Protein AF-A0A9E5UQQ2-F1 (afdb_monomer_lite)

Foldseek 3Di:
DDWDWDWADDDFQWIWIATNVRPDIAIEWDDVVVGTDPPHHDVVVVVVVVVVVVVVVVVVVVCVVPPPD

Structure (mmCIF, N/CA/C/O backbone):
data_AF-A0A9E5UQQ2-F1
#
_entry.id   AF-A0A9E5UQQ2-F1
#
loop_
_atom_site.group_PDB
_atom_site.id
_atom_site.type_symbol
_atom_site.label_atom_id
_atom_site.lab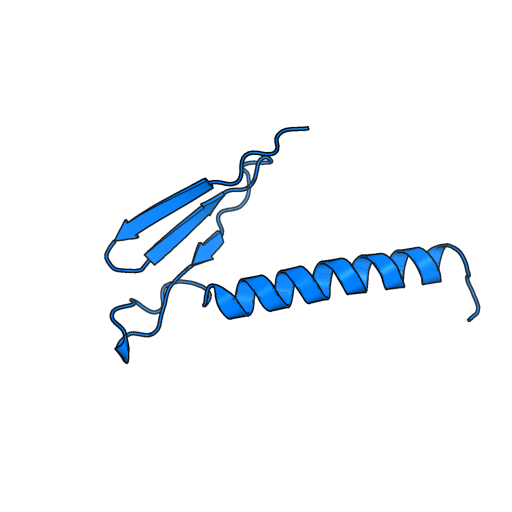el_alt_id
_atom_site.label_comp_id
_atom_site.label_asym_id
_atom_site.label_entity_id
_atom_site.label_seq_id
_atom_site.pdbx_PDB_ins_code
_atom_site.Cartn_x
_atom_site.Cartn_y
_atom_site.Cartn_z
_atom_site.occupancy
_atom_site.B_iso_or_equiv
_atom_site.auth_seq_id
_atom_site.auth_comp_id
_atom_site.auth_asym_id
_atom_site.auth_atom_id
_atom_site.pdbx_PDB_model_num
ATOM 1 N N . MET A 1 1 ? 12.951 16.237 1.651 1.00 44.84 1 MET A N 1
ATOM 2 C CA . MET A 1 1 ? 11.649 15.899 1.041 1.00 44.84 1 MET A CA 1
ATOM 3 C C . MET A 1 1 ? 10.901 15.034 2.034 1.00 44.84 1 MET A C 1
ATOM 5 O O . MET A 1 1 ? 11.303 13.900 2.233 1.00 44.84 1 MET A O 1
ATOM 9 N N . ALA A 1 2 ? 9.912 15.589 2.733 1.00 54.31 2 ALA A N 1
ATOM 10 C CA . ALA A 1 2 ? 8.991 14.797 3.542 1.00 54.31 2 ALA A CA 1
ATOM 11 C C . ALA A 1 2 ? 7.683 14.703 2.751 1.00 54.31 2 ALA A C 1
ATOM 13 O O . ALA A 1 2 ? 6.861 15.616 2.794 1.00 54.31 2 ALA A O 1
ATOM 14 N N . GLU A 1 3 ? 7.546 13.651 1.946 1.00 74.56 3 GLU A N 1
ATOM 15 C CA . GLU A 1 3 ? 6.256 13.289 1.363 1.00 74.56 3 GLU A CA 1
ATOM 16 C C . GLU A 1 3 ? 5.392 12.663 2.461 1.00 74.56 3 GLU A C 1
ATOM 18 O O . GLU A 1 3 ? 5.789 11.681 3.086 1.00 74.56 3 GLU A O 1
ATOM 23 N N . HIS A 1 4 ? 4.222 13.246 2.721 1.00 82.88 4 HIS A N 1
ATOM 24 C CA . HIS A 1 4 ? 3.280 12.722 3.704 1.00 82.88 4 HIS A CA 1
ATOM 25 C C . HIS A 1 4 ? 2.303 11.758 3.037 1.00 82.88 4 HIS A C 1
ATOM 27 O O . HIS A 1 4 ? 1.359 12.174 2.369 1.00 82.88 4 HIS A O 1
ATOM 33 N N . VAL A 1 5 ? 2.505 10.464 3.263 1.00 90.88 5 VAL A N 1
ATOM 34 C CA . VAL A 1 5 ? 1.492 9.448 2.973 1.00 90.88 5 VAL A CA 1
ATOM 35 C C . VAL A 1 5 ? 0.606 9.302 4.205 1.00 90.88 5 VAL A C 1
ATOM 37 O O . VAL A 1 5 ? 1.107 9.162 5.323 1.00 90.88 5 VAL A O 1
ATOM 40 N N . LYS A 1 6 ? -0.712 9.338 4.012 1.00 92.25 6 LYS A N 1
ATOM 41 C CA . LYS A 1 6 ? -1.689 9.149 5.088 1.00 92.25 6 LYS A CA 1
ATOM 42 C C . LYS A 1 6 ? -2.582 7.967 4.754 1.00 92.25 6 LYS A C 1
ATOM 44 O O . LYS A 1 6 ? -2.971 7.787 3.607 1.00 92.25 6 LYS A O 1
ATOM 49 N N . VAL A 1 7 ? -2.939 7.199 5.774 1.00 95.06 7 VAL A N 1
ATOM 50 C CA . VAL A 1 7 ? -3.966 6.161 5.699 1.00 95.06 7 VAL A CA 1
ATOM 51 C C . VAL A 1 7 ? -5.015 6.490 6.755 1.00 95.06 7 VAL A C 1
ATOM 53 O O . VAL A 1 7 ? -4.671 6.759 7.906 1.00 95.06 7 VAL A O 1
ATOM 56 N N . THR A 1 8 ? -6.284 6.533 6.358 1.00 96.06 8 THR A N 1
ATOM 57 C CA . THR A 1 8 ? -7.402 6.909 7.233 1.00 96.06 8 THR A CA 1
ATOM 58 C C . THR A 1 8 ? -8.405 5.769 7.287 1.00 96.06 8 THR A C 1
ATOM 60 O O . THR A 1 8 ? -8.915 5.360 6.243 1.00 96.06 8 THR A O 1
ATOM 63 N N . LEU A 1 9 ? -8.690 5.269 8.490 1.00 96.69 9 LEU A N 1
ATOM 64 C CA . LEU A 1 9 ? -9.770 4.309 8.717 1.00 96.69 9 LEU A CA 1
ATOM 65 C C . LEU A 1 9 ? -11.108 4.953 8.351 1.00 96.69 9 LEU A C 1
ATOM 67 O O . LEU A 1 9 ? -11.371 6.082 8.763 1.00 96.69 9 LEU A O 1
ATOM 71 N N . GLN A 1 10 ? -11.928 4.232 7.596 1.00 96.12 10 GLN A N 1
ATOM 72 C CA . GLN A 1 10 ? -13.307 4.622 7.320 1.00 96.12 10 GLN A CA 1
ATOM 73 C C . GLN A 1 10 ? -14.249 3.867 8.257 1.00 96.12 10 GLN A C 1
ATOM 75 O O . GLN A 1 10 ? -14.895 4.480 9.100 1.00 96.12 10 GLN A O 1
ATOM 80 N N . ASP A 1 11 ? -14.272 2.538 8.142 1.00 94.31 11 ASP A N 1
ATOM 81 C CA . ASP A 1 11 ? -15.099 1.645 8.953 1.00 94.31 11 ASP A CA 1
ATOM 82 C C . ASP A 1 11 ? -14.554 0.206 8.895 1.00 94.31 11 ASP A C 1
ATOM 84 O O . ASP A 1 11 ? -13.951 -0.191 7.898 1.00 94.31 11 ASP A O 1
ATOM 88 N N . GLY A 1 12 ? -14.745 -0.586 9.952 1.00 92.94 12 GLY A N 1
ATOM 89 C CA . GLY A 1 12 ? -14.235 -1.962 10.036 1.00 92.94 12 GLY A CA 1
ATOM 90 C C . GLY A 1 12 ? -12.733 -2.074 9.729 1.00 92.94 12 GLY A C 1
ATOM 91 O O . GLY A 1 12 ? -11.903 -1.549 10.470 1.00 92.94 12 GLY A O 1
ATOM 92 N N . MET A 1 13 ? -12.386 -2.765 8.637 1.00 95.69 13 MET A N 1
ATOM 93 C CA . MET A 1 13 ? -11.021 -2.834 8.087 1.00 95.69 13 MET A CA 1
ATOM 94 C C . MET A 1 13 ? -10.856 -2.108 6.746 1.00 95.69 13 MET A C 1
ATOM 96 O O . MET A 1 13 ? -9.848 -2.289 6.060 1.00 95.69 13 MET A O 1
ATOM 100 N N . HIS A 1 14 ? -11.815 -1.259 6.387 1.00 97.12 14 HIS A N 1
ATOM 101 C CA . HIS A 1 14 ? -11.742 -0.421 5.206 1.00 97.12 14 HIS A CA 1
ATOM 102 C C . HIS A 1 14 ? -10.976 0.872 5.514 1.00 97.12 14 HIS A C 1
ATOM 104 O O . HIS A 1 14 ? -11.382 1.693 6.344 1.00 97.12 14 HIS A O 1
ATOM 110 N N . PHE A 1 15 ? -9.861 1.072 4.819 1.00 97.50 15 PHE A N 1
ATOM 111 C CA . PHE A 1 15 ? -9.019 2.259 4.913 1.00 97.50 15 PHE A CA 1
ATOM 112 C C . PHE A 1 15 ? -8.953 2.982 3.570 1.00 97.50 15 PHE A C 1
ATOM 114 O O . PHE A 1 15 ? -9.081 2.382 2.507 1.00 97.50 15 PHE A O 1
ATOM 121 N N . VAL A 1 16 ? -8.662 4.279 3.612 1.00 96.88 16 VAL A N 1
ATOM 122 C CA . VAL A 1 16 ? -8.352 5.080 2.425 1.00 96.88 16 VAL A CA 1
ATOM 123 C C . VAL A 1 16 ? -6.971 5.700 2.587 1.00 96.88 16 VAL A C 1
ATOM 125 O O . VAL A 1 16 ? -6.713 6.440 3.542 1.00 96.88 16 VAL A O 1
ATOM 128 N N . GLY A 1 17 ? -6.079 5.371 1.656 1.00 94.94 17 GLY A N 1
ATOM 129 C CA . GLY A 1 17 ? -4.770 5.987 1.500 1.00 94.94 17 GLY A CA 1
ATOM 130 C C . GLY A 1 17 ? -4.834 7.255 0.649 1.00 94.94 17 GLY A C 1
ATOM 131 O O . GLY A 1 17 ? -5.576 7.309 -0.330 1.00 94.94 17 GLY A O 1
ATOM 132 N N . THR A 1 18 ? -4.033 8.257 1.002 1.00 92.62 18 THR A N 1
ATOM 133 C CA . THR A 1 18 ? -3.834 9.483 0.216 1.00 92.62 18 THR A CA 1
ATOM 134 C C . THR A 1 18 ? -2.345 9.765 0.061 1.00 92.62 18 THR A C 1
ATOM 136 O O . THR A 1 18 ? -1.589 9.666 1.036 1.00 92.62 18 THR A O 1
ATOM 139 N N . THR A 1 19 ? -1.933 10.146 -1.146 1.00 89.69 19 THR A N 1
ATOM 140 C CA . THR A 1 19 ? -0.561 10.563 -1.461 1.00 89.69 19 THR A CA 1
ATOM 141 C C . THR A 1 19 ? -0.440 12.095 -1.475 1.00 89.69 19 THR A C 1
ATOM 143 O O . THR A 1 19 ? -1.456 12.791 -1.472 1.00 89.69 19 THR A O 1
ATOM 146 N N . PRO A 1 20 ? 0.781 12.654 -1.490 1.00 83.44 20 PRO A N 1
ATOM 147 C CA . PRO A 1 20 ? 1.014 14.101 -1.394 1.00 83.44 20 PRO A CA 1
ATOM 148 C C . PRO A 1 20 ? 0.417 14.954 -2.512 1.00 83.44 20 PRO A C 1
ATOM 150 O O . PRO A 1 20 ? 0.125 16.123 -2.278 1.00 83.44 20 PRO A O 1
ATOM 153 N N . SER A 1 21 ? 0.203 14.390 -3.703 1.00 73.50 21 SER A N 1
ATOM 154 C CA . SER A 1 21 ? -0.529 15.063 -4.782 1.00 73.50 21 SER A CA 1
ATOM 155 C C . SER A 1 21 ? -2.028 15.191 -4.494 1.00 73.50 21 SER A C 1
ATOM 157 O O . SER A 1 21 ? -2.684 16.001 -5.128 1.00 73.50 21 SER A O 1
ATOM 159 N N . GLY A 1 22 ? -2.573 14.447 -3.523 1.00 66.75 22 GLY A N 1
ATOM 160 C CA . GLY A 1 22 ? -3.933 14.611 -2.993 1.00 66.75 22 GLY A CA 1
ATOM 161 C C . GLY A 1 22 ? -5.075 14.205 -3.931 1.00 66.75 22 GLY A C 1
ATOM 162 O O . GLY A 1 22 ? -6.182 13.969 -3.457 1.00 66.75 22 GLY A O 1
ATOM 163 N N . ASP A 1 23 ? -4.810 14.072 -5.229 1.00 79.44 23 ASP A N 1
ATOM 164 C CA . ASP A 1 23 ? -5.837 13.866 -6.256 1.00 79.44 23 ASP A CA 1
ATOM 165 C C . ASP A 1 23 ? -6.394 12.431 -6.308 1.00 79.44 23 ASP A C 1
ATOM 167 O O . ASP A 1 23 ? -7.455 12.199 -6.886 1.00 79.44 23 ASP A O 1
ATOM 171 N N . TRP A 1 24 ? -5.703 11.457 -5.704 1.00 86.81 24 TRP A N 1
ATOM 172 C CA . TRP A 1 24 ? -6.046 10.036 -5.812 1.00 86.81 24 TRP A CA 1
ATOM 173 C C . TRP A 1 24 ? -6.295 9.403 -4.443 1.00 86.81 24 TRP A C 1
ATOM 175 O O . TRP A 1 24 ? -5.432 9.421 -3.561 1.00 86.81 24 TRP A O 1
ATOM 185 N N . LEU A 1 25 ? -7.475 8.799 -4.291 1.00 92.75 25 LEU A N 1
ATOM 186 C CA . LEU A 1 25 ? -7.835 7.983 -3.134 1.00 92.75 25 LEU A CA 1
ATOM 187 C C . LEU A 1 25 ? -7.519 6.515 -3.422 1.00 92.75 25 LEU A C 1
ATOM 189 O O . LEU A 1 25 ? -7.904 5.987 -4.465 1.00 92.75 25 LEU A O 1
ATOM 193 N N . ILE A 1 26 ? -6.847 5.852 -2.483 1.00 95.38 26 ILE A N 1
ATOM 194 C CA . ILE A 1 26 ? -6.451 4.446 -2.601 1.00 95.38 26 ILE A CA 1
ATOM 195 C C . ILE A 1 26 ? -7.253 3.633 -1.577 1.00 95.38 26 ILE A C 1
ATOM 197 O O . ILE A 1 26 ? -6.870 3.603 -0.404 1.00 95.38 26 ILE A O 1
ATOM 201 N N . PRO A 1 27 ? -8.371 2.998 -1.969 1.00 97.00 27 PRO A N 1
ATOM 202 C CA . PRO A 1 27 ? -9.147 2.168 -1.060 1.00 97.00 27 PRO A CA 1
ATOM 203 C C . PRO A 1 27 ? -8.390 0.874 -0.744 1.00 97.00 27 PRO A C 1
ATOM 205 O O . PRO A 1 27 ? -7.941 0.152 -1.639 1.00 97.00 27 PRO A O 1
ATOM 208 N N . LEU A 1 28 ? -8.273 0.571 0.542 1.00 97.88 28 LEU A N 1
ATOM 209 C CA . LEU A 1 28 ? -7.648 -0.628 1.084 1.00 97.88 28 LEU A CA 1
ATOM 210 C C . LEU A 1 28 ? -8.666 -1.373 1.945 1.00 97.88 28 LEU A C 1
ATOM 212 O O . LEU A 1 28 ? -9.399 -0.751 2.709 1.00 97.88 28 LEU A O 1
ATOM 216 N N . ASP A 1 29 ? -8.723 -2.694 1.824 1.00 98.19 29 ASP A N 1
ATOM 217 C CA . ASP A 1 29 ? -9.634 -3.522 2.620 1.00 98.19 29 ASP A CA 1
ATOM 218 C C . ASP A 1 29 ? -9.150 -4.977 2.676 1.00 98.19 29 ASP A C 1
ATOM 220 O O . ASP A 1 29 ? -8.244 -5.380 1.938 1.00 98.19 29 ASP A O 1
ATOM 224 N N . ALA A 1 30 ? -9.770 -5.788 3.523 1.00 97.00 30 ALA A N 1
ATOM 225 C CA . ALA A 1 30 ? -9.499 -7.209 3.690 1.00 97.00 30 ALA A CA 1
ATOM 226 C C . ALA A 1 30 ? -10.722 -8.076 3.346 1.00 97.00 30 ALA A C 1
ATOM 228 O O . ALA A 1 30 ? -11.786 -7.565 2.989 1.00 97.00 30 ALA A O 1
ATOM 229 N N . ASP A 1 31 ? -10.542 -9.397 3.400 1.00 96.31 31 ASP A N 1
ATOM 230 C CA . ASP A 1 31 ? -11.625 -10.330 3.109 1.00 96.31 31 ASP A CA 1
ATOM 231 C C . ASP A 1 31 ? -12.697 -10.303 4.195 1.00 96.31 31 ASP A C 1
ATOM 233 O O . ASP A 1 31 ? -12.385 -10.145 5.382 1.00 96.31 31 ASP A O 1
ATOM 23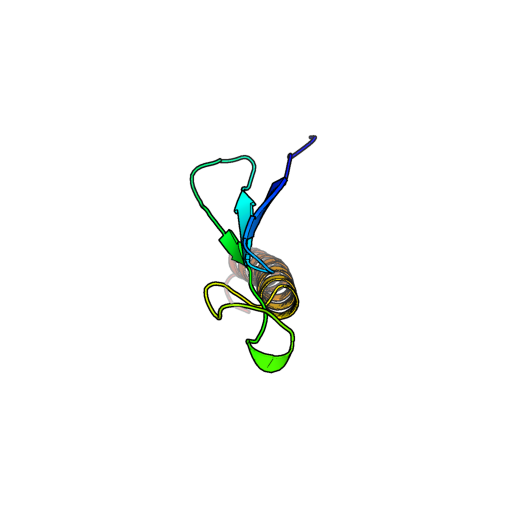7 N N . VAL A 1 32 ? -13.951 -10.570 3.824 1.00 95.81 32 VAL A N 1
ATOM 238 C CA . VAL A 1 32 ? -15.045 -10.706 4.810 1.00 95.81 32 VAL A CA 1
ATOM 239 C C . VAL A 1 32 ? -14.709 -11.749 5.882 1.00 95.81 32 VAL A C 1
ATOM 241 O O . VAL A 1 32 ? -15.003 -11.551 7.058 1.00 95.81 32 VAL A O 1
ATOM 244 N N . ALA A 1 33 ? -14.011 -12.826 5.503 1.00 96.31 33 ALA A N 1
ATOM 245 C CA . ALA A 1 33 ? -13.595 -13.901 6.408 1.00 96.31 33 ALA A CA 1
ATOM 246 C C . ALA A 1 33 ? -12.665 -13.443 7.546 1.00 96.31 33 ALA A C 1
ATOM 248 O O . ALA A 1 33 ? -12.591 -14.110 8.577 1.00 96.31 33 ALA A O 1
ATOM 249 N N . VAL A 1 34 ? -11.961 -12.323 7.370 1.00 93.81 34 VAL A N 1
ATOM 250 C CA . VAL A 1 34 ? -11.087 -11.739 8.397 1.00 93.81 34 VAL A CA 1
ATOM 251 C C . VAL A 1 34 ? -11.649 -10.445 8.984 1.00 93.81 34 VAL A C 1
ATOM 253 O O . VAL A 1 34 ? -11.006 -9.873 9.858 1.00 93.81 34 VAL A O 1
ATOM 256 N N . GLY A 1 35 ? -12.850 -10.017 8.567 1.00 91.88 35 GLY A N 1
ATOM 257 C CA . GLY A 1 35 ? -13.558 -8.832 9.073 1.00 91.88 35 GLY A CA 1
ATOM 258 C C . GLY A 1 35 ? -13.521 -7.602 8.153 1.00 91.88 35 GLY A C 1
ATOM 259 O O . GLY A 1 35 ? -13.762 -6.490 8.622 1.00 91.88 35 GLY A O 1
ATOM 260 N N . GLY A 1 36 ? -13.153 -7.774 6.881 1.00 95.75 36 GLY A N 1
ATOM 261 C CA . GLY A 1 36 ? -13.199 -6.709 5.877 1.00 95.75 36 GLY A CA 1
ATOM 262 C C . GLY A 1 36 ? -14.541 -6.637 5.153 1.00 95.75 36 GLY A C 1
ATOM 263 O O . GLY A 1 36 ? -15.455 -7.415 5.437 1.00 95.75 36 GLY A O 1
ATOM 264 N N . GLN A 1 37 ? -14.672 -5.685 4.232 1.00 96.69 37 GLN A N 1
ATOM 265 C CA . GLN A 1 37 ? -15.931 -5.405 3.529 1.00 96.69 37 GLN A CA 1
ATOM 266 C C . GLN A 1 37 ? -15.841 -5.606 2.006 1.00 96.69 37 GLN A C 1
ATOM 268 O O . GLN A 1 37 ? -16.824 -5.369 1.310 1.00 96.69 37 GLN A O 1
ATOM 273 N N . GLU A 1 38 ? -14.699 -6.070 1.479 1.00 95.69 38 GLU A N 1
ATOM 274 C CA . GLU A 1 38 ? -14.428 -6.177 0.029 1.00 95.69 38 GLU A CA 1
ATOM 275 C C . GLU A 1 38 ? -14.481 -4.833 -0.727 1.00 95.69 38 GLU A C 1
ATOM 277 O O . GLU A 1 38 ? -14.671 -4.800 -1.942 1.00 95.69 38 GLU A O 1
ATOM 282 N N . LEU A 1 39 ? -14.290 -3.705 -0.038 1.00 96.50 39 LEU A N 1
ATOM 283 C CA . LEU A 1 39 ? -14.430 -2.356 -0.603 1.00 96.50 39 LEU A CA 1
ATOM 284 C C . LEU A 1 39 ? -13.105 -1.741 -1.078 1.00 96.50 39 LEU A C 1
ATOM 286 O O . LEU A 1 39 ? -13.035 -0.551 -1.385 1.00 96.50 39 LEU A O 1
ATOM 29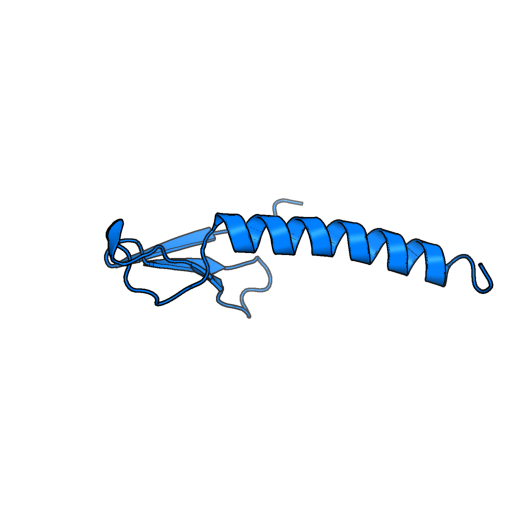0 N N . GLY A 1 40 ? -12.027 -2.521 -1.129 1.00 96.00 40 GLY A N 1
ATOM 291 C CA . GLY A 1 40 ? -10.705 -2.010 -1.468 1.00 96.00 40 GLY A CA 1
ATOM 292 C C . GLY A 1 40 ? -9.680 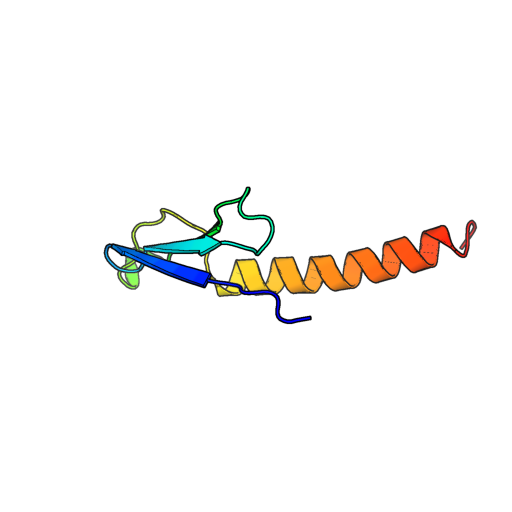-3.095 -1.751 1.00 96.00 40 GLY A C 1
ATOM 293 O O . GLY A 1 40 ? -9.935 -4.294 -1.635 1.00 96.00 40 GLY A O 1
ATOM 294 N N . HIS A 1 41 ? -8.484 -2.659 -2.130 1.00 96.69 41 HIS A N 1
ATOM 295 C CA . HIS A 1 41 ? -7.384 -3.564 -2.418 1.00 96.69 41 HIS A CA 1
ATOM 296 C C . HIS A 1 41 ? -6.826 -4.182 -1.138 1.00 96.69 41 HIS A C 1
ATOM 298 O O . HIS A 1 41 ? -6.670 -3.512 -0.117 1.00 96.69 41 HIS A O 1
ATOM 304 N N . ARG A 1 42 ? -6.409 -5.447 -1.220 1.00 97.06 42 ARG A N 1
ATOM 305 C CA . ARG A 1 42 ? -5.609 -6.064 -0.159 1.00 97.06 42 ARG A CA 1
ATOM 306 C C . ARG A 1 42 ? -4.293 -5.289 -0.018 1.00 97.06 42 ARG A C 1
ATOM 308 O O . ARG A 1 42 ? -3.570 -5.190 -1.015 1.00 97.06 42 ARG A O 1
ATOM 315 N N . PRO A 1 43 ? -3.933 -4.787 1.180 1.00 95.88 43 PRO A N 1
ATOM 316 C CA . PRO A 1 43 ? -2.724 -3.981 1.361 1.00 95.88 43 PRO A CA 1
ATOM 317 C C . PRO A 1 43 ? -1.456 -4.654 0.831 1.00 95.88 43 PRO A C 1
ATOM 319 O O . PRO A 1 43 ? -0.638 -4.013 0.177 1.00 95.88 43 PRO A O 1
ATOM 322 N N . LEU A 1 44 ? -1.325 -5.969 1.035 1.00 96.62 44 LEU A N 1
ATOM 323 C CA . LEU A 1 44 ? -0.174 -6.725 0.548 1.00 96.62 44 LEU A CA 1
ATOM 324 C C . LEU A 1 44 ? -0.112 -6.783 -0.985 1.00 96.62 44 LEU A C 1
ATOM 326 O O . LEU A 1 44 ? 0.963 -6.630 -1.556 1.00 96.62 44 LEU A O 1
ATOM 330 N N . HIS A 1 45 ? -1.245 -6.957 -1.669 1.00 97.25 45 HIS A N 1
ATOM 331 C CA . HIS A 1 45 ? -1.272 -6.934 -3.135 1.00 97.25 45 HIS A CA 1
ATOM 332 C C . HIS A 1 45 ? -0.892 -5.549 -3.666 1.00 97.25 45 HIS A C 1
ATOM 334 O O . HIS A 1 45 ? -0.101 -5.448 -4.598 1.00 97.25 45 HIS A O 1
ATOM 340 N N . MET A 1 46 ? -1.399 -4.486 -3.035 1.00 95.62 46 MET A N 1
ATOM 341 C CA . MET A 1 46 ? -1.045 -3.100 -3.362 1.00 95.62 46 MET A CA 1
ATOM 342 C C . MET A 1 46 ? 0.459 -2.841 -3.191 1.00 95.62 46 MET A C 1
ATOM 344 O O . MET A 1 46 ? 1.080 -2.246 -4.070 1.00 95.62 46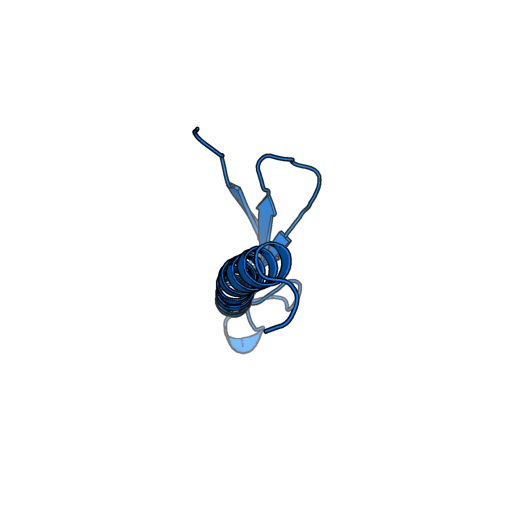 MET A O 1
ATOM 348 N N . LEU A 1 47 ? 1.064 -3.353 -2.114 1.00 96.25 47 LEU A N 1
ATOM 349 C CA . LEU A 1 47 ? 2.511 -3.280 -1.895 1.00 96.25 47 LEU A CA 1
ATOM 350 C C . LEU A 1 47 ? 3.296 -3.980 -3.013 1.00 96.25 47 LEU A C 1
ATOM 352 O O . LEU A 1 47 ? 4.252 -3.410 -3.535 1.00 96.25 47 LEU A O 1
ATOM 356 N N . LEU A 1 48 ? 2.891 -5.194 -3.398 1.00 98.06 48 LEU A N 1
ATOM 357 C CA . LEU A 1 48 ? 3.550 -5.953 -4.466 1.00 98.06 48 LEU A CA 1
ATOM 358 C C . LEU A 1 48 ? 3.423 -5.262 -5.827 1.00 98.06 48 LEU A C 1
ATOM 360 O O . LEU A 1 48 ? 4.398 -5.206 -6.572 1.00 98.06 48 LEU A O 1
ATOM 364 N N . VAL A 1 49 ? 2.253 -4.696 -6.133 1.00 97.75 49 VAL A N 1
ATOM 365 C CA . VAL A 1 49 ? 2.041 -3.887 -7.343 1.00 97.75 49 VAL A CA 1
ATOM 366 C C . VAL A 1 49 ? 2.938 -2.650 -7.329 1.00 97.75 49 VAL A C 1
ATOM 368 O O . VAL A 1 49 ? 3.579 -2.364 -8.336 1.00 97.75 49 VAL A O 1
ATOM 371 N N . GLY A 1 50 ? 3.036 -1.947 -6.196 1.00 95.44 50 GLY A N 1
ATOM 372 C CA . GLY A 1 50 ? 3.931 -0.798 -6.045 1.00 95.44 50 GLY A CA 1
ATOM 373 C C . GLY A 1 50 ? 5.401 -1.170 -6.257 1.00 95.44 50 GLY A C 1
ATOM 374 O O . GLY A 1 50 ? 6.095 -0.510 -7.026 1.00 95.44 50 GLY A O 1
ATOM 375 N N . LEU A 1 51 ? 5.857 -2.268 -5.647 1.00 97.75 51 LEU A N 1
ATOM 376 C CA . LEU A 1 51 ? 7.217 -2.784 -5.819 1.00 97.75 51 LEU A CA 1
ATOM 377 C C . LEU A 1 51 ? 7.510 -3.143 -7.281 1.00 97.75 51 LEU A C 1
ATOM 379 O O . LEU A 1 51 ? 8.515 -2.697 -7.834 1.00 97.75 51 LEU A O 1
ATOM 383 N N . ALA A 1 52 ? 6.620 -3.912 -7.913 1.00 98.06 52 ALA A N 1
ATOM 384 C CA . ALA A 1 52 ? 6.743 -4.270 -9.322 1.00 98.06 52 ALA A CA 1
ATOM 385 C C . ALA A 1 52 ? 6.747 -3.024 -10.222 1.00 98.06 52 ALA A C 1
ATOM 387 O O . ALA A 1 52 ? 7.526 -2.959 -11.171 1.00 98.06 52 ALA A O 1
ATOM 388 N N . GLY A 1 53 ? 5.929 -2.019 -9.897 1.00 97.94 53 GLY A N 1
ATOM 389 C CA . GLY A 1 53 ? 5.895 -0.730 -10.581 1.00 97.94 53 GLY A CA 1
ATOM 390 C C . GLY A 1 53 ? 7.231 0.006 -10.506 1.00 97.94 53 GLY A C 1
ATOM 391 O O . GLY A 1 53 ? 7.748 0.413 -11.544 1.00 97.94 53 GLY A O 1
ATOM 392 N N . CYS A 1 54 ? 7.830 0.112 -9.316 1.00 97.06 54 CYS A N 1
ATOM 393 C CA . CYS A 1 54 ? 9.154 0.718 -9.147 1.00 97.06 54 CYS A CA 1
ATOM 394 C C . CYS A 1 54 ? 10.209 0.013 -10.013 1.00 97.06 54 CYS A C 1
ATOM 396 O O . CYS A 1 54 ? 10.916 0.665 -10.778 1.00 97.06 54 CYS A O 1
ATOM 398 N N . THR A 1 55 ? 10.265 -1.322 -9.964 1.00 97.75 55 THR A N 1
ATOM 399 C CA . THR A 1 55 ? 11.207 -2.098 -10.786 1.00 97.75 55 THR A CA 1
ATOM 400 C C . THR A 1 55 ? 10.949 -1.923 -12.284 1.00 97.75 55 THR A C 1
ATOM 402 O O . THR A 1 55 ? 11.889 -1.770 -13.061 1.00 97.75 55 THR A O 1
ATOM 405 N N . ALA A 1 56 ? 9.687 -1.919 -12.718 1.00 98.06 56 ALA A N 1
ATOM 406 C CA . ALA A 1 56 ? 9.341 -1.719 -14.122 1.00 98.06 56 ALA A CA 1
ATOM 407 C C . ALA A 1 56 ? 9.748 -0.323 -14.621 1.00 98.06 56 ALA A C 1
ATOM 409 O O . ALA A 1 56 ? 10.248 -0.205 -15.740 1.00 98.06 56 ALA A O 1
ATOM 410 N N . MET A 1 57 ? 9.591 0.722 -13.800 1.00 97.69 57 MET A N 1
ATOM 411 C CA . MET A 1 57 ? 10.047 2.077 -14.136 1.00 97.69 57 MET A CA 1
ATOM 412 C C . MET A 1 57 ? 11.566 2.133 -14.337 1.00 97.69 57 MET A C 1
ATOM 414 O O . MET A 1 57 ? 12.025 2.783 -15.280 1.00 97.69 57 MET A O 1
ATOM 418 N N . ASP A 1 58 ? 12.340 1.410 -13.523 1.00 96.62 58 ASP A N 1
ATOM 419 C CA . ASP A 1 58 ? 13.790 1.294 -13.711 1.00 96.62 58 ASP A CA 1
ATOM 420 C C . ASP A 1 58 ? 14.133 0.620 -15.045 1.00 96.62 58 ASP A C 1
ATOM 422 O O . ASP A 1 58 ? 14.956 1.137 -15.805 1.00 96.62 58 ASP A O 1
ATOM 426 N N . VAL A 1 59 ? 13.462 -0.487 -15.383 1.00 96.69 59 VAL A N 1
ATOM 427 C CA . VAL A 1 59 ? 13.663 -1.177 -16.670 1.00 96.69 59 VAL A CA 1
ATOM 428 C C . VAL A 1 59 ? 13.316 -0.262 -17.844 1.00 96.69 59 VAL A C 1
ATOM 430 O O . VAL A 1 59 ? 14.121 -0.121 -18.763 1.00 96.69 59 VAL A O 1
ATOM 433 N N . VAL A 1 60 ? 12.167 0.419 -17.803 1.00 96.50 60 VAL A N 1
ATOM 434 C CA . VAL A 1 60 ? 11.762 1.379 -18.845 1.00 96.50 60 VAL A CA 1
ATOM 435 C C . VAL A 1 60 ? 12.800 2.495 -18.995 1.00 96.50 60 V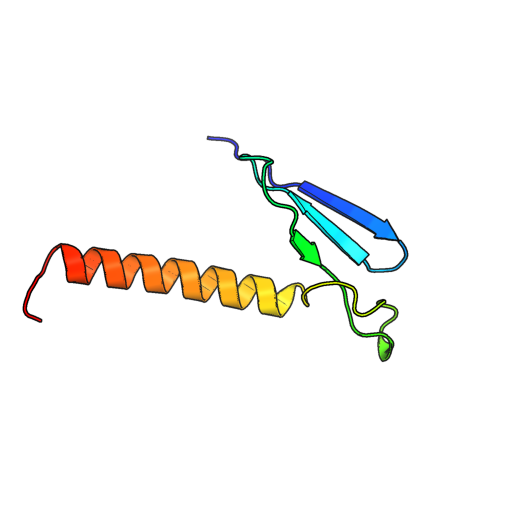AL A C 1
ATOM 437 O O . VAL A 1 60 ? 13.169 2.839 -20.118 1.00 96.50 60 VAL A O 1
ATOM 440 N N . SER A 1 61 ? 13.320 3.026 -17.884 1.00 96.44 61 SER A N 1
ATOM 441 C CA . SER A 1 61 ? 14.377 4.047 -17.874 1.00 96.44 61 SER A CA 1
ATOM 442 C C . SER A 1 61 ? 15.674 3.552 -18.523 1.00 96.44 61 SER A C 1
ATOM 444 O O . SER A 1 61 ? 16.315 4.293 -19.271 1.00 96.44 61 SER A O 1
ATOM 446 N N . ILE A 1 62 ? 16.054 2.295 -18.281 1.00 96.31 62 ILE A N 1
ATOM 447 C CA . ILE A 1 62 ? 17.225 1.664 -18.906 1.00 96.31 62 ILE A CA 1
ATOM 448 C C . ILE A 1 62 ? 17.002 1.487 -20.413 1.00 96.31 62 ILE A C 1
ATOM 450 O O . ILE A 1 62 ? 17.849 1.912 -21.200 1.00 96.31 62 ILE A O 1
ATOM 454 N N . CYS A 1 63 ? 15.862 0.925 -20.824 1.00 93.31 63 CYS A N 1
ATOM 455 C CA . CYS A 1 63 ? 15.523 0.727 -22.236 1.00 93.31 63 CYS A CA 1
ATOM 456 C C . CYS A 1 63 ? 15.482 2.054 -23.007 1.00 93.31 63 CYS A C 1
ATOM 458 O O . CYS A 1 63 ? 15.984 2.135 -24.125 1.00 93.31 63 CYS A O 1
ATOM 460 N N . ALA A 1 64 ? 14.944 3.115 -22.399 1.00 93.75 64 ALA A N 1
ATOM 461 C CA . ALA A 1 64 ? 14.891 4.441 -23.013 1.00 93.75 64 ALA A CA 1
ATOM 462 C C . ALA A 1 64 ? 16.283 5.068 -23.218 1.00 93.75 64 ALA A C 1
ATOM 464 O O . ALA A 1 64 ? 16.480 5.826 -24.167 1.00 93.75 64 ALA A O 1
ATOM 465 N N . LYS A 1 65 ? 17.254 4.763 -22.346 1.00 93.75 65 LYS A N 1
ATOM 466 C CA . LYS A 1 65 ? 18.644 5.239 -22.471 1.00 93.75 65 LYS A CA 1
ATOM 467 C C . LYS A 1 65 ? 19.469 4.414 -23.458 1.00 93.75 65 LYS A C 1
ATOM 469 O O . LYS A 1 65 ? 20.425 4.943 -24.020 1.00 93.75 65 LYS A O 1
ATOM 474 N N . THR A 1 66 ? 19.098 3.153 -23.672 1.00 84.50 66 THR A N 1
ATOM 475 C CA . THR A 1 66 ? 19.838 2.203 -24.513 1.00 84.50 66 THR A CA 1
ATOM 476 C C . THR A 1 66 ? 18.929 1.615 -25.600 1.00 84.50 66 THR A C 1
ATOM 478 O O . THR A 1 66 ? 18.591 0.432 -25.547 1.00 84.50 66 THR A O 1
ATOM 481 N N . PRO A 1 67 ? 18.491 2.419 -26.587 1.00 75.56 67 PRO A N 1
ATOM 482 C CA . PRO A 1 67 ? 17.625 1.924 -27.651 1.00 75.56 67 PRO A CA 1
ATOM 483 C C . PRO A 1 67 ? 18.363 0.889 -28.518 1.00 75.56 67 PRO A C 1
ATOM 485 O O . PRO A 1 67 ? 19.396 1.205 -29.108 1.00 75.56 67 PRO A O 1
ATOM 488 N N . GLY A 1 68 ? 17.821 -0.333 -28.616 1.00 70.00 68 GLY A N 1
ATOM 489 C CA . GLY A 1 68 ? 18.341 -1.403 -29.484 1.00 70.00 68 GLY A CA 1
ATOM 490 C C . GLY A 1 68 ? 18.984 -2.610 -28.786 1.00 70.00 68 GLY A C 1
ATOM 491 O O . GLY A 1 68 ? 19.577 -3.434 -29.482 1.00 70.00 68 GLY A O 1
ATOM 492 N N . LEU A 1 69 ? 18.868 -2.723 -27.456 1.00 60.03 69 LEU A N 1
ATOM 493 C CA . LEU A 1 69 ? 18.936 -4.013 -26.754 1.00 60.03 69 LEU A CA 1
ATOM 494 C C . LEU A 1 69 ? 17.557 -4.690 -26.752 1.00 60.03 69 LEU A C 1
ATOM 496 O O . LEU A 1 69 ? 16.554 -3.948 -26.631 1.00 60.03 69 LEU A O 1
#

Secondary structure (DSSP, 8-state):
-----EEEEEETTEEEEE-TT-S-EEEE---GGGT--S-SB-HHHHHHHHHHHHHHHHHHHHHHHSTT-

pLDDT: mean 91.34, std 10.83, range [44.84, 98.19]

Sequence (69 aa):
MAEHVKVTLQDGMHFVGTTPSGDWLIPLDADVAVGGQELGHRPLHMLLVGLAGCTAMDVVSICAKTPGL

Radius of gyration: 16.24 Å; chains: 1; bounding box: 36×30×40 Å